Protein AF-C5B6W1-F1 (afdb_monomer)

pLDDT: mean 86.66, std 10.96, range [48.84, 97.62]

Solvent-accessible surface area (backbone atoms only — not comparable to full-atom values): 7577 Å² total; per-residue (Å²): 135,86,79,84,76,78,73,88,75,79,76,74,78,88,69,88,78,81,71,64,57,38,49,60,57,61,52,15,50,75,70,76,34,54,47,68,57,38,61,74,45,40,66,63,39,45,76,70,66,44,74,70,52,40,88,88,78,56,31,30,54,50,66,54,49,50,53,52,56,37,50,76,35,45,90,82,29,59,86,62,39,77,78,72,78,71,74,75,75,75,79,85,74,60,62,67,63,54,50,51,53,52,51,54,54,51,50,49,53,52,51,51,53,52,52,55,55,62,75,76,110

Foldseek 3Di:
DDDPDDPDDDDDPPDDDDDQKAAQQVVCVVVVHGSVVCVVCVVVCVVLVADAADPPPNIDGPVSNVLSVLQVPCVVNVVSDDPPPPPPDPPDDDVVVVVVVVVVVVVVVVVVVVVVVVVVD

Sequence (121 aa):
MARNLIPPKAPAVRFRIEPAYAPREKVARLLHLTEPQFRECASKLYARGFPLPDETTGMYHLEAIDRWSKRKRPDLFPETGFPVPTPEPPPRVDLGAKAREMYEAEQRRRAEILAQRRRKS

Structure (mmCIF, N/CA/C/O backbone):
data_AF-C5B6W1-F1
#
_entry.id   AF-C5B6W1-F1
#
loop_
_atom_site.group_PDB
_atom_site.id
_atom_site.type_symbol
_atom_site.label_atom_id
_atom_site.label_alt_id
_atom_site.label_comp_id
_atom_site.label_asym_id
_atom_site.label_entity_id
_atom_site.label_seq_id
_atom_site.pdbx_PDB_ins_code
_atom_site.Cartn_x
_atom_site.Cartn_y
_atom_site.Cartn_z
_atom_site.occupancy
_atom_site.B_iso_or_equiv
_atom_site.auth_seq_id
_atom_site.auth_comp_id
_atom_site.auth_asym_id
_atom_site.auth_atom_id
_atom_site.pdbx_PDB_model_num
ATOM 1 N N . MET A 1 1 ? 20.551 14.835 58.695 1.00 48.84 1 MET A N 1
ATOM 2 C CA . MET A 1 1 ? 20.492 15.429 57.340 1.00 48.84 1 MET A CA 1
ATOM 3 C C . MET A 1 1 ? 20.350 14.298 56.328 1.00 48.84 1 MET A C 1
ATOM 5 O O . MET A 1 1 ? 21.338 13.640 56.025 1.00 48.84 1 MET A O 1
ATOM 9 N N . ALA A 1 2 ? 19.127 13.984 55.893 1.00 58.62 2 ALA A N 1
ATOM 10 C CA . ALA A 1 2 ? 18.887 12.913 54.925 1.00 58.62 2 ALA A CA 1
ATOM 11 C C . ALA A 1 2 ? 19.279 13.389 53.517 1.00 58.62 2 ALA A C 1
ATOM 13 O O . ALA A 1 2 ? 18.854 14.457 53.078 1.00 58.62 2 ALA A O 1
ATOM 14 N N . ARG A 1 3 ? 20.126 12.624 52.822 1.00 66.06 3 ARG A N 1
ATOM 15 C CA . ARG A 1 3 ? 20.530 12.915 51.441 1.00 66.06 3 ARG A CA 1
ATOM 16 C C . ARG A 1 3 ? 19.351 12.570 50.533 1.00 66.06 3 ARG A C 1
ATOM 18 O O . ARG A 1 3 ? 19.018 11.398 50.397 1.00 66.06 3 ARG A O 1
ATOM 25 N N . ASN A 1 4 ? 18.732 13.579 49.922 1.00 71.56 4 ASN A N 1
ATOM 26 C CA . ASN A 1 4 ? 17.764 13.380 48.845 1.00 71.56 4 ASN A CA 1
ATOM 27 C C . ASN A 1 4 ? 18.476 12.709 47.661 1.00 71.56 4 ASN A C 1
ATOM 29 O O . ASN A 1 4 ? 19.181 13.364 46.894 1.00 71.56 4 ASN A O 1
ATOM 33 N N . LEU A 1 5 ? 18.327 11.391 47.537 1.00 76.94 5 LEU A N 1
ATOM 34 C CA . LEU A 1 5 ? 18.772 10.639 46.371 1.00 76.94 5 LEU A CA 1
ATOM 35 C C . LEU A 1 5 ? 17.752 10.879 45.258 1.00 76.94 5 LEU A C 1
ATOM 37 O O . LEU A 1 5 ? 16.652 10.333 45.290 1.00 76.94 5 LEU A O 1
ATOM 41 N N . ILE A 1 6 ? 18.097 11.736 44.297 1.00 80.19 6 ILE A N 1
ATOM 42 C CA . ILE A 1 6 ? 17.293 11.916 43.085 1.00 80.19 6 ILE A CA 1
ATOM 43 C C . ILE A 1 6 ? 17.319 10.576 42.332 1.00 80.19 6 ILE A C 1
ATOM 45 O O . ILE A 1 6 ? 18.407 10.128 41.956 1.00 80.19 6 ILE A O 1
ATOM 49 N N . PRO A 1 7 ? 16.169 9.914 42.118 1.00 80.56 7 PRO A N 1
ATOM 50 C CA . PRO A 1 7 ? 16.138 8.670 41.366 1.00 80.56 7 PRO A CA 1
ATOM 51 C C . PRO A 1 7 ? 16.568 8.932 39.912 1.00 80.56 7 PRO A C 1
ATOM 53 O O . PRO A 1 7 ? 16.243 9.988 39.356 1.00 80.56 7 PRO A O 1
ATOM 56 N N . PRO A 1 8 ? 17.297 8.001 39.272 1.00 77.88 8 PRO A N 1
ATOM 57 C CA . PRO A 1 8 ? 17.723 8.170 37.889 1.00 77.88 8 PRO A CA 1
ATOM 58 C C . PRO A 1 8 ? 16.499 8.329 36.978 1.00 77.88 8 PRO A C 1
ATOM 60 O O . PRO A 1 8 ? 15.647 7.446 36.887 1.00 77.88 8 PRO A O 1
ATOM 63 N N . LYS A 1 9 ? 16.401 9.477 36.299 1.00 81.81 9 LYS A N 1
ATOM 64 C CA . LYS A 1 9 ? 15.340 9.759 35.326 1.00 81.81 9 LYS A CA 1
ATOM 65 C C . LYS A 1 9 ? 15.603 8.940 34.064 1.00 81.81 9 LYS A C 1
ATOM 67 O O . LYS A 1 9 ? 16.644 9.113 33.430 1.00 81.81 9 LYS A O 1
ATOM 72 N N . ALA A 1 10 ? 14.666 8.066 33.694 1.00 74.81 10 ALA A N 1
ATOM 73 C CA . ALA A 1 10 ? 14.747 7.330 32.436 1.00 74.81 10 ALA A CA 1
ATOM 74 C C . ALA A 1 10 ? 14.915 8.320 31.263 1.00 74.81 10 ALA A C 1
ATOM 76 O O . ALA A 1 10 ? 14.239 9.357 31.242 1.00 74.81 10 ALA A O 1
ATOM 77 N N . PRO A 1 11 ? 15.823 8.056 30.307 1.00 69.75 11 PRO A N 1
ATOM 78 C CA . PRO A 1 11 ? 16.029 8.956 29.186 1.00 69.75 11 PRO A CA 1
ATOM 79 C C . PRO A 1 11 ? 14.744 9.050 28.360 1.00 69.75 11 PRO A C 1
ATOM 81 O O . PRO A 1 11 ? 14.129 8.033 28.038 1.00 69.75 11 PRO A O 1
ATOM 84 N N . ALA A 1 12 ? 14.359 10.273 27.990 1.00 75.00 12 ALA A N 1
ATOM 85 C CA . ALA A 1 12 ? 13.369 10.486 26.942 1.00 75.00 12 ALA A CA 1
ATOM 86 C C . ALA A 1 12 ? 13.842 9.719 25.697 1.00 75.00 12 ALA A C 1
ATOM 88 O O . ALA A 1 12 ? 15.013 9.838 25.328 1.00 75.00 12 ALA A O 1
ATOM 89 N N . VAL A 1 13 ? 12.974 8.872 25.132 1.00 76.50 13 VAL A N 1
ATOM 90 C CA . VAL A 1 13 ? 13.251 7.996 23.979 1.00 76.50 13 VAL A CA 1
ATOM 91 C C . VAL A 1 13 ? 14.169 8.708 22.984 1.00 76.50 13 VAL A C 1
ATOM 93 O O . VAL A 1 13 ? 13.790 9.722 22.406 1.00 76.50 13 VAL A O 1
ATOM 96 N N . ARG A 1 14 ? 15.399 8.204 22.827 1.00 75.62 14 ARG A N 1
ATOM 97 C CA . ARG A 1 14 ? 16.464 8.937 22.122 1.00 75.62 14 ARG A CA 1
ATOM 98 C C . ARG A 1 14 ? 16.211 9.056 20.618 1.00 75.62 14 ARG A C 1
ATOM 100 O O . ARG A 1 14 ? 16.628 10.037 20.017 1.00 75.62 14 ARG A O 1
ATOM 107 N N . PHE A 1 15 ? 15.503 8.087 20.033 1.00 76.94 15 PHE A N 1
ATOM 108 C CA . PHE A 1 15 ? 15.133 8.070 18.620 1.00 76.94 15 PHE A CA 1
ATOM 109 C C . PHE A 1 15 ? 13.722 7.507 18.467 1.00 76.94 15 PHE A C 1
ATOM 111 O O . PHE A 1 15 ? 13.434 6.403 18.931 1.00 76.94 15 PHE A O 1
ATOM 118 N N . ARG A 1 16 ? 12.835 8.260 17.815 1.00 76.75 16 ARG A N 1
ATOM 119 C CA . ARG A 1 16 ? 11.511 7.767 17.435 1.00 76.75 16 ARG A CA 1
ATOM 120 C C . ARG A 1 16 ? 11.657 6.964 16.147 1.00 76.75 16 ARG A C 1
ATOM 122 O O . ARG A 1 16 ? 11.922 7.536 15.096 1.00 76.75 16 ARG A O 1
ATOM 129 N N . ILE A 1 17 ? 11.508 5.649 16.246 1.00 80.06 17 ILE A N 1
ATOM 130 C CA . ILE A 1 17 ? 11.470 4.764 15.081 1.00 80.06 17 ILE A CA 1
ATOM 131 C C . ILE A 1 17 ? 10.017 4.691 14.623 1.00 80.06 17 ILE A C 1
ATOM 133 O O . ILE A 1 17 ? 9.151 4.256 15.383 1.00 80.06 17 ILE A O 1
ATOM 137 N N . GLU A 1 18 ? 9.742 5.131 13.397 1.00 79.56 18 GLU A N 1
ATOM 138 C CA . GLU A 1 18 ? 8.436 4.889 12.790 1.00 79.56 18 GLU A CA 1
ATOM 139 C C . GLU A 1 18 ? 8.379 3.429 12.31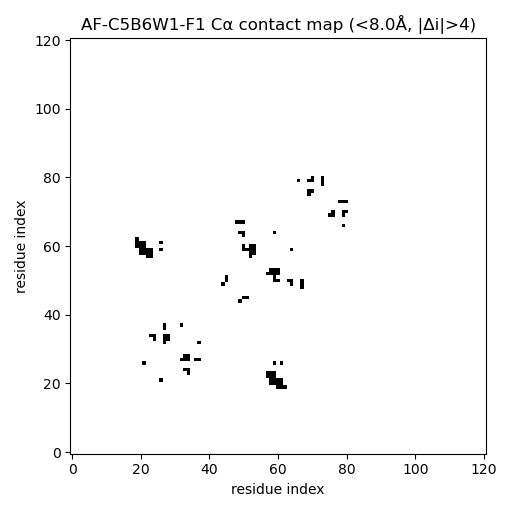0 1.00 79.56 18 GLU A C 1
ATOM 141 O O . GLU A 1 18 ? 9.240 3.000 11.538 1.00 79.56 18 GLU A O 1
ATOM 146 N N . PRO A 1 19 ? 7.408 2.632 12.784 1.00 87.75 19 PRO A N 1
ATOM 147 C CA . PRO A 1 19 ? 7.303 1.235 12.398 1.00 87.75 19 PRO A CA 1
ATOM 148 C C . PRO A 1 19 ? 6.927 1.116 10.917 1.00 87.75 19 PRO A C 1
ATOM 150 O O . PRO A 1 19 ? 6.036 1.816 10.438 1.00 87.75 19 PRO A O 1
ATOM 153 N N . ALA A 1 20 ? 7.567 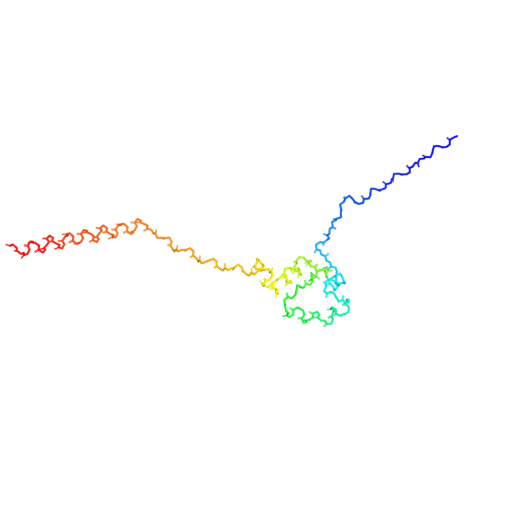0.183 10.208 1.00 92.88 20 ALA A N 1
ATOM 154 C CA . ALA A 1 20 ? 7.279 -0.090 8.795 1.00 92.88 20 ALA A CA 1
ATOM 15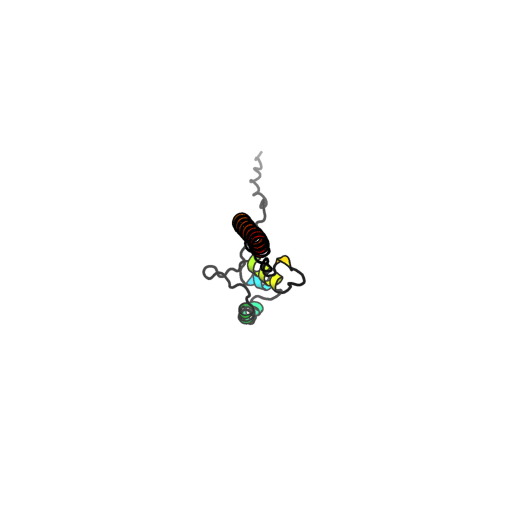5 C C . ALA A 1 20 ? 5.882 -0.701 8.575 1.00 92.88 20 ALA A C 1
ATOM 157 O O . ALA A 1 20 ? 5.294 -0.559 7.500 1.00 92.88 20 ALA A O 1
ATOM 158 N N . TYR A 1 21 ? 5.346 -1.356 9.607 1.00 95.50 21 TYR A N 1
ATOM 159 C CA . TYR A 1 21 ? 4.059 -2.036 9.585 1.00 95.50 21 TYR A CA 1
ATOM 160 C C . TYR A 1 21 ? 3.047 -1.347 10.496 1.00 95.50 21 TYR A C 1
ATOM 162 O O . TYR A 1 21 ? 3.398 -0.773 11.530 1.00 95.50 21 TYR A O 1
ATOM 170 N N . ALA A 1 22 ? 1.775 -1.418 10.119 1.00 95.50 22 ALA A N 1
ATOM 171 C CA . ALA A 1 22 ? 0.691 -0.798 10.859 1.00 95.50 22 ALA A CA 1
ATOM 172 C C . ALA A 1 22 ? -0.564 -1.679 10.905 1.00 95.50 22 ALA A C 1
ATOM 174 O O . ALA A 1 22 ? -0.888 -2.339 9.913 1.00 95.50 22 ALA A O 1
ATOM 175 N N . PRO A 1 23 ? -1.321 -1.648 12.018 1.00 95.81 23 PRO A N 1
ATOM 176 C CA . PRO A 1 23 ? -2.604 -2.325 12.096 1.00 95.81 23 PRO A CA 1
ATOM 177 C C . PRO A 1 23 ? -3.642 -1.623 11.218 1.00 95.81 23 PRO A C 1
ATOM 179 O O . PRO A 1 23 ? -3.505 -0.451 10.848 1.00 95.81 23 PRO A O 1
ATOM 182 N N . ARG A 1 24 ? -4.732 -2.341 10.946 1.00 95.50 24 ARG A N 1
ATOM 183 C CA . ARG A 1 24 ? -5.850 -1.886 10.109 1.00 95.50 24 ARG A CA 1
ATOM 184 C C . ARG A 1 24 ? -6.377 -0.499 10.488 1.00 95.50 24 ARG A C 1
ATOM 186 O O . ARG A 1 24 ? -6.617 0.311 9.602 1.00 95.50 24 ARG A O 1
ATOM 193 N N . GLU A 1 25 ? -6.525 -0.206 11.778 1.00 96.19 25 GLU A N 1
ATOM 194 C CA . GLU A 1 25 ? -7.025 1.088 12.262 1.00 96.19 25 GLU A CA 1
ATOM 195 C C . GLU A 1 25 ? -6.133 2.261 11.815 1.00 96.19 25 GLU A C 1
ATOM 197 O O . GLU A 1 25 ? -6.624 3.283 11.330 1.00 96.19 25 GLU A O 1
ATOM 202 N N . LYS A 1 26 ? -4.805 2.107 11.913 1.00 95.62 26 LYS A N 1
ATOM 203 C CA . LYS A 1 26 ? -3.844 3.136 11.486 1.00 95.62 26 LYS A CA 1
ATOM 204 C C . LYS A 1 26 ? -3.858 3.303 9.962 1.00 95.62 26 LYS A C 1
ATOM 206 O O . LYS A 1 26 ? -3.791 4.430 9.481 1.00 95.62 26 LYS A O 1
ATOM 211 N N . VAL A 1 27 ? -4.017 2.212 9.212 1.00 96.38 27 VAL A N 1
ATOM 212 C CA . VAL A 1 27 ? -4.184 2.254 7.747 1.00 96.38 27 VAL A CA 1
ATOM 213 C C . VAL A 1 27 ? -5.477 2.953 7.336 1.00 96.38 27 VAL A C 1
ATOM 215 O O . VAL A 1 27 ? -5.459 3.776 6.427 1.00 96.38 27 VAL A O 1
ATOM 218 N N . ALA A 1 28 ? -6.588 2.680 8.020 1.00 96.94 28 ALA A N 1
ATOM 219 C CA . ALA A 1 28 ? -7.858 3.344 7.752 1.00 96.94 28 ALA A CA 1
ATOM 220 C C . ALA A 1 28 ? -7.728 4.865 7.922 1.00 96.94 28 ALA A C 1
ATOM 222 O O . ALA A 1 28 ? -8.104 5.618 7.025 1.00 96.94 28 ALA A O 1
ATOM 223 N N . ARG A 1 29 ? -7.082 5.314 9.007 1.00 96.56 29 ARG A N 1
ATOM 224 C CA . ARG A 1 29 ? -6.807 6.740 9.249 1.00 96.56 29 ARG A CA 1
ATOM 225 C C . ARG A 1 29 ? -5.940 7.377 8.162 1.00 96.56 29 ARG A C 1
ATOM 227 O O . ARG A 1 29 ? -6.220 8.508 7.780 1.00 96.56 29 ARG A O 1
ATOM 234 N N . LEU A 1 30 ? -4.936 6.664 7.638 1.00 93.69 30 LEU A N 1
ATOM 235 C CA . LEU A 1 30 ? -4.119 7.136 6.506 1.00 93.69 30 LEU A CA 1
ATOM 236 C C . LEU A 1 30 ? -4.949 7.370 5.238 1.00 93.69 30 LEU A C 1
ATOM 238 O O . LEU A 1 30 ? -4.627 8.245 4.443 1.00 93.69 30 LEU A O 1
ATOM 242 N N . LEU A 1 31 ? -6.026 6.607 5.062 1.00 94.62 31 LEU A N 1
ATOM 243 C CA . LEU A 1 31 ? -6.971 6.757 3.956 1.00 94.62 31 LEU A CA 1
ATOM 244 C C . LEU A 1 31 ? -8.130 7.712 4.288 1.00 94.62 31 LEU A C 1
ATOM 246 O O . LEU A 1 31 ? -9.067 7.813 3.500 1.00 94.62 31 LEU A O 1
ATOM 250 N N . HIS A 1 32 ? -8.076 8.397 5.437 1.00 96.69 32 HIS A N 1
ATOM 251 C CA . HIS A 1 32 ? -9.146 9.245 5.970 1.00 96.69 32 HIS A CA 1
ATOM 252 C C . HIS A 1 32 ? -10.484 8.514 6.167 1.00 96.69 32 HIS A C 1
ATOM 254 O O . HIS A 1 32 ? -11.556 9.088 5.995 1.00 96.69 32 HIS A O 1
ATOM 260 N N . LEU A 1 33 ? -10.418 7.241 6.553 1.00 97.00 33 LEU A N 1
ATOM 261 C CA . LEU A 1 33 ? -11.566 6.396 6.863 1.00 97.00 33 LEU A CA 1
ATOM 262 C C . LEU A 1 33 ? -11.556 5.991 8.337 1.00 97.00 33 LEU A C 1
ATOM 264 O O . LEU A 1 33 ? -10.507 5.908 8.983 1.00 97.00 33 LEU A O 1
ATOM 268 N N . THR A 1 34 ? -12.732 5.659 8.862 1.00 97.62 34 THR A N 1
ATOM 269 C CA . THR A 1 34 ? -12.820 4.870 10.094 1.00 97.62 34 THR A CA 1
ATOM 270 C C . THR A 1 34 ? -12.492 3.404 9.804 1.00 97.62 34 THR A C 1
ATOM 272 O O . THR A 1 34 ? -12.595 2.935 8.667 1.00 97.62 34 THR A O 1
ATOM 275 N N . GLU A 1 35 ? -12.094 2.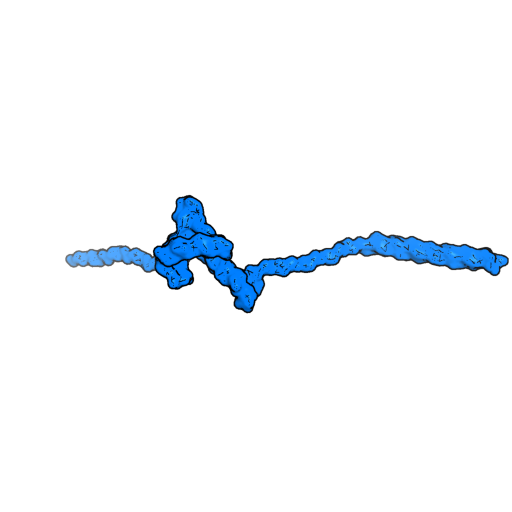641 10.824 1.00 96.44 35 GLU A N 1
ATOM 276 C CA . GLU A 1 35 ? -11.804 1.216 10.633 1.00 96.44 35 GLU A CA 1
ATOM 277 C C . GLU A 1 35 ? -12.999 0.422 10.050 1.00 96.44 35 GLU A C 1
ATOM 279 O O . GLU A 1 35 ? -12.772 -0.358 9.119 1.00 96.44 35 GLU A O 1
ATOM 284 N N . PRO A 1 36 ? -14.259 0.621 10.497 1.00 97.62 36 PRO A N 1
ATOM 285 C CA . PRO A 1 36 ? -15.419 -0.033 9.887 1.00 97.62 36 PRO A CA 1
ATOM 286 C C . PRO A 1 36 ? -15.590 0.308 8.404 1.00 97.62 36 PRO A C 1
ATOM 288 O O . PRO A 1 36 ? -15.721 -0.597 7.584 1.00 97.62 36 PRO A O 1
ATOM 291 N N . GLN A 1 37 ? -15.477 1.589 8.037 1.00 97.56 37 GLN A N 1
ATOM 292 C CA . GLN A 1 37 ? -15.561 2.021 6.637 1.00 97.56 37 GLN A CA 1
ATOM 293 C C . GLN A 1 37 ? -14.472 1.368 5.783 1.00 97.56 37 GLN A C 1
ATOM 295 O O . GLN A 1 37 ? -14.729 0.928 4.661 1.00 97.56 37 GLN A O 1
ATOM 300 N N . PHE A 1 38 ? -13.252 1.254 6.317 1.00 97.25 38 PHE A N 1
ATOM 301 C CA . PHE A 1 38 ? -12.174 0.549 5.634 1.00 97.25 38 PHE A CA 1
ATOM 302 C C . PHE A 1 38 ? -12.517 -0.928 5.408 1.00 97.25 38 PHE A C 1
ATOM 304 O O . PHE A 1 38 ? -12.273 -1.439 4.320 1.00 97.25 38 PHE A O 1
ATOM 311 N N . ARG A 1 39 ? -13.121 -1.620 6.385 1.00 95.56 39 ARG A N 1
ATOM 312 C CA . ARG A 1 39 ? -13.557 -3.021 6.223 1.00 95.56 39 ARG A CA 1
ATOM 313 C C . ARG A 1 39 ? -14.623 -3.167 5.134 1.00 95.56 39 ARG A C 1
ATOM 315 O O . ARG A 1 39 ? -14.510 -4.073 4.313 1.00 95.56 39 ARG A O 1
ATOM 322 N N . GLU A 1 40 ? -15.594 -2.260 5.080 1.00 97.38 40 GLU A N 1
ATOM 323 C CA . GLU A 1 40 ? -16.657 -2.264 4.064 1.00 97.38 40 GLU A CA 1
ATOM 324 C C . GLU A 1 40 ? -16.116 -2.064 2.641 1.00 97.38 40 GLU A C 1
ATOM 326 O O . GLU A 1 40 ? -16.571 -2.708 1.693 1.00 97.38 40 GLU A O 1
ATOM 331 N N . CYS A 1 41 ? -15.115 -1.194 2.469 1.00 96.31 41 CYS A N 1
ATOM 332 C CA . CYS A 1 41 ? -14.521 -0.938 1.156 1.00 96.31 41 CYS A CA 1
ATOM 333 C C . CYS A 1 41 ? -13.288 -1.799 0.833 1.00 96.31 41 CYS A C 1
ATOM 335 O O . CYS A 1 41 ? -12.840 -1.780 -0.316 1.00 96.31 41 CYS A O 1
ATOM 337 N N . ALA A 1 42 ? -12.775 -2.594 1.780 1.00 94.50 42 ALA A N 1
ATOM 338 C CA . ALA A 1 42 ? -11.553 -3.389 1.631 1.00 94.50 42 ALA A CA 1
ATOM 339 C C . ALA A 1 42 ? -11.582 -4.293 0.393 1.00 94.50 42 ALA A C 1
ATOM 341 O O . ALA A 1 42 ? -10.644 -4.276 -0.396 1.00 94.50 42 ALA A O 1
ATOM 342 N N . SER A 1 43 ? -12.688 -5.007 0.155 1.00 95.69 43 SER A N 1
ATOM 343 C CA . SER A 1 43 ? -12.838 -5.866 -1.031 1.00 95.69 43 SER A CA 1
ATOM 344 C C . SER A 1 43 ? -12.643 -5.083 -2.341 1.00 95.69 43 SER A C 1
ATOM 346 O O . SER A 1 43 ? -11.886 -5.496 -3.220 1.00 95.69 43 SER A O 1
ATOM 348 N N . LYS A 1 44 ? -13.239 -3.886 -2.438 1.00 96.81 44 LYS A N 1
ATOM 349 C CA . LYS A 1 44 ? -13.081 -2.997 -3.600 1.00 96.81 44 LYS A CA 1
ATOM 350 C C . LYS A 1 44 ? -11.664 -2.430 -3.700 1.00 96.81 44 LYS A C 1
ATOM 352 O O . LYS A 1 44 ? -11.182 -2.197 -4.805 1.00 96.81 44 LYS A O 1
ATOM 357 N N . LEU A 1 45 ? -10.999 -2.181 -2.571 1.00 95.50 45 LEU A N 1
ATOM 358 C CA . LEU A 1 45 ? -9.604 -1.742 -2.542 1.00 95.50 45 LEU A CA 1
ATOM 359 C C . LEU A 1 45 ? -8.668 -2.847 -3.046 1.00 95.50 45 LEU A C 1
ATOM 361 O O . LEU A 1 45 ? -7.844 -2.573 -3.918 1.00 95.50 45 LEU A O 1
ATOM 365 N N . TYR A 1 46 ? -8.831 -4.087 -2.583 1.00 95.94 46 TYR A N 1
ATOM 366 C CA . TYR A 1 46 ? -8.027 -5.227 -3.034 1.00 95.94 46 TYR A CA 1
ATOM 367 C C . TYR A 1 46 ? -8.236 -5.522 -4.522 1.00 95.94 46 TYR A C 1
ATOM 369 O O . TYR A 1 46 ? -7.262 -5.725 -5.242 1.00 95.94 46 TYR A O 1
ATOM 377 N N . ALA A 1 47 ? -9.470 -5.413 -5.027 1.00 95.44 47 ALA A N 1
ATOM 378 C CA . ALA A 1 47 ? -9.752 -5.518 -6.463 1.00 95.44 47 ALA A CA 1
ATOM 379 C C . ALA A 1 47 ? -9.025 -4.447 -7.307 1.00 95.44 47 ALA A C 1
ATOM 381 O O . ALA A 1 47 ? -8.762 -4.650 -8.487 1.00 95.44 47 ALA A O 1
ATOM 382 N N . ARG A 1 48 ? -8.664 -3.308 -6.699 1.00 93.75 48 ARG A N 1
ATOM 383 C CA . ARG A 1 48 ? -7.859 -2.230 -7.307 1.00 93.75 48 ARG A CA 1
ATOM 384 C C . ARG A 1 48 ? -6.355 -2.382 -7.028 1.00 93.75 48 ARG A C 1
ATOM 386 O O . ARG A 1 48 ? -5.605 -1.415 -7.176 1.00 93.75 48 ARG A O 1
ATOM 393 N N . GLY A 1 49 ? -5.920 -3.548 -6.557 1.00 94.62 49 GLY A N 1
ATOM 394 C CA . GLY A 1 49 ? -4.524 -3.850 -6.249 1.00 94.62 49 GLY A CA 1
ATOM 395 C C . GLY A 1 49 ? -3.991 -3.190 -4.976 1.00 94.62 49 GLY A C 1
ATOM 396 O O . GLY A 1 49 ? -2.782 -2.988 -4.875 1.00 94.62 49 GLY A O 1
ATOM 397 N N . PHE A 1 50 ? -4.856 -2.800 -4.031 1.00 96.06 50 PHE A N 1
ATOM 398 C CA . PHE A 1 50 ? -4.397 -2.343 -2.714 1.00 96.06 50 PHE A CA 1
ATOM 399 C C . PHE A 1 50 ? -3.641 -3.477 -1.992 1.00 96.06 50 PHE A C 1
ATOM 401 O O . PHE A 1 50 ? -4.097 -4.620 -2.070 1.00 96.06 50 PHE A O 1
ATOM 408 N N . PRO A 1 51 ? -2.531 -3.194 -1.282 1.00 95.94 51 PRO A N 1
ATOM 409 C CA . PRO A 1 51 ? -1.752 -4.224 -0.597 1.00 95.94 51 PRO A CA 1
ATOM 410 C C . PRO A 1 51 ? -2.579 -5.015 0.421 1.00 95.94 51 PRO A C 1
ATOM 412 O O . PRO A 1 51 ? -3.310 -4.438 1.232 1.00 95.94 51 PRO A O 1
ATOM 415 N N . LEU A 1 52 ? -2.441 -6.339 0.391 1.00 96.25 52 LEU A N 1
ATOM 416 C CA . LEU A 1 52 ? -3.029 -7.227 1.389 1.00 96.25 52 LEU A CA 1
ATOM 417 C C . LEU A 1 52 ? -2.259 -7.115 2.718 1.00 96.25 52 LEU A C 1
ATOM 419 O O . LEU A 1 52 ? -1.064 -6.803 2.706 1.00 96.25 52 LEU A O 1
ATOM 423 N N . PRO A 1 53 ? -2.931 -7.330 3.862 1.00 96.44 53 PRO A N 1
ATOM 424 C CA . PRO A 1 53 ? -2.232 -7.474 5.129 1.00 96.44 53 PRO A CA 1
ATOM 425 C C . PRO A 1 53 ? -1.378 -8.741 5.118 1.00 96.44 53 PRO A C 1
ATOM 427 O O . PRO A 1 53 ? -1.698 -9.710 4.433 1.00 96.44 53 PRO A O 1
ATOM 430 N N . ASP A 1 54 ? -0.328 -8.735 5.927 1.00 94.69 54 ASP A N 1
ATOM 431 C CA . ASP A 1 54 ? 0.464 -9.920 6.220 1.00 94.69 54 ASP A CA 1
ATOM 432 C C . ASP A 1 54 ? -0.419 -11.030 6.814 1.00 94.69 54 ASP A C 1
ATOM 434 O O . ASP A 1 54 ? -1.224 -10.781 7.713 1.00 94.69 54 ASP A O 1
ATOM 438 N N . GLU A 1 55 ? -0.270 -12.255 6.310 1.00 93.81 55 GLU A N 1
ATOM 439 C CA . GLU A 1 55 ? -1.133 -13.389 6.670 1.00 93.81 55 GLU A CA 1
ATOM 440 C C . GLU A 1 55 ? -0.946 -13.825 8.128 1.00 93.81 55 GLU A C 1
ATOM 442 O O . GLU A 1 55 ? -1.891 -14.287 8.765 1.00 93.81 55 GLU A O 1
ATOM 447 N N . THR A 1 56 ? 0.262 -13.647 8.670 1.00 94.75 56 THR A N 1
ATOM 448 C CA . THR A 1 56 ? 0.608 -14.104 10.022 1.00 94.75 56 THR A CA 1
ATOM 449 C C . THR A 1 56 ? 0.226 -13.068 11.076 1.00 94.75 56 THR A C 1
ATOM 451 O O . THR A 1 56 ? -0.298 -13.403 12.135 1.00 94.75 56 THR A O 1
ATOM 454 N N . THR A 1 57 ? 0.492 -11.792 10.799 1.00 93.38 57 THR A N 1
ATOM 455 C CA . THR A 1 57 ? 0.350 -10.698 11.771 1.00 93.38 57 THR A CA 1
ATOM 456 C C . THR A 1 57 ? -0.893 -9.839 11.549 1.00 93.38 57 THR A C 1
ATOM 458 O O . THR A 1 57 ? -1.282 -9.081 12.438 1.00 93.38 57 THR A O 1
ATOM 461 N N . GLY A 1 58 ? -1.518 -9.907 10.369 1.00 94.00 58 GLY A N 1
ATOM 462 C CA . GLY A 1 58 ? -2.628 -9.035 9.977 1.00 94.00 58 GLY A CA 1
ATOM 463 C C . GLY A 1 58 ? -2.230 -7.566 9.776 1.00 94.00 58 GLY A C 1
ATOM 464 O O . GLY A 1 58 ? -3.106 -6.703 9.650 1.00 94.00 58 GLY A O 1
ATOM 465 N N . MET A 1 59 ? -0.927 -7.266 9.772 1.00 96.94 59 MET A N 1
ATOM 466 C CA . MET A 1 59 ? -0.387 -5.914 9.655 1.00 96.94 59 MET A CA 1
ATOM 467 C C . MET A 1 59 ? -0.158 -5.530 8.196 1.00 96.94 59 MET A C 1
ATOM 469 O O . MET A 1 59 ? 0.155 -6.362 7.353 1.00 96.94 59 MET A O 1
ATOM 473 N N . TYR A 1 60 ? -0.257 -4.243 7.890 1.00 97.12 60 TYR A N 1
ATOM 474 C CA . TYR A 1 60 ? -0.003 -3.722 6.551 1.00 97.12 60 TYR A CA 1
ATOM 475 C C . TYR A 1 60 ? 1.359 -3.057 6.476 1.00 97.12 60 TYR A C 1
ATOM 477 O O . TYR A 1 60 ? 1.724 -2.290 7.368 1.00 97.12 60 TYR A O 1
ATOM 485 N N . HIS A 1 61 ? 2.063 -3.272 5.369 1.00 96.12 61 HIS A N 1
ATOM 486 C CA . HIS A 1 61 ? 3.300 -2.563 5.073 1.00 96.12 61 HIS A CA 1
ATOM 487 C C . HIS A 1 61 ? 2.996 -1.139 4.587 1.00 96.12 61 HIS A C 1
ATOM 489 O O . HIS A 1 61 ? 2.411 -0.946 3.517 1.00 96.12 61 HIS A O 1
ATOM 495 N N . LEU A 1 62 ? 3.416 -0.126 5.345 1.00 95.25 62 LEU A N 1
ATOM 496 C CA . LEU A 1 62 ? 3.100 1.276 5.053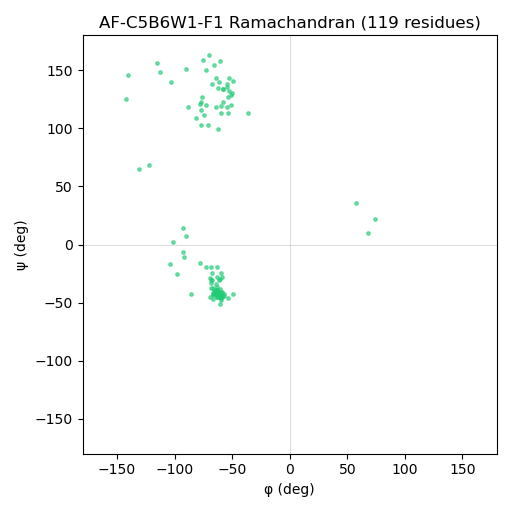 1.00 95.25 62 LEU A CA 1
ATOM 497 C C . LEU A 1 62 ? 3.694 1.743 3.720 1.00 95.25 62 LEU A C 1
ATOM 499 O O . LEU A 1 62 ? 3.020 2.406 2.937 1.00 95.25 62 LEU A O 1
ATOM 503 N N . GLU A 1 63 ? 4.923 1.328 3.414 1.00 93.19 63 GLU A N 1
ATOM 504 C CA . GLU A 1 63 ? 5.568 1.678 2.144 1.00 93.19 63 GLU A CA 1
ATOM 505 C C . GLU A 1 63 ? 4.837 1.098 0.920 1.00 93.19 63 GLU A C 1
ATOM 507 O O . GLU A 1 63 ? 4.770 1.733 -0.130 1.00 93.19 63 GLU A O 1
ATOM 512 N N . ALA A 1 64 ? 4.238 -0.092 1.042 1.00 94.56 64 ALA A N 1
ATOM 513 C CA . ALA A 1 64 ? 3.482 -0.689 -0.055 1.00 94.56 64 ALA A CA 1
ATOM 514 C C . ALA A 1 64 ? 2.220 0.133 -0.359 1.00 94.56 64 ALA A C 1
ATOM 516 O O . ALA A 1 64 ? 1.859 0.313 -1.523 1.00 94.56 64 ALA A O 1
ATOM 517 N N . ILE A 1 65 ? 1.574 0.666 0.685 1.00 95.00 65 ILE A N 1
ATOM 518 C CA . ILE A 1 65 ? 0.405 1.545 0.561 1.00 95.00 65 ILE A CA 1
ATOM 519 C C . ILE A 1 65 ? 0.795 2.874 -0.099 1.00 95.00 65 ILE A C 1
ATOM 521 O O . ILE A 1 65 ? 0.079 3.354 -0.983 1.00 95.00 65 ILE A O 1
ATOM 525 N N . ASP A 1 66 ? 1.935 3.449 0.288 1.00 93.06 66 ASP A N 1
ATOM 526 C CA . ASP A 1 66 ? 2.471 4.669 -0.326 1.00 93.06 66 ASP A CA 1
ATOM 527 C C . ASP A 1 66 ? 2.760 4.461 -1.821 1.00 93.06 66 ASP A C 1
ATOM 529 O O . ASP A 1 66 ? 2.233 5.183 -2.670 1.00 93.06 66 ASP A O 1
ATOM 533 N N . ARG A 1 67 ? 3.492 3.396 -2.173 1.00 92.81 67 ARG A N 1
ATOM 534 C CA . ARG A 1 67 ? 3.787 3.045 -3.573 1.00 92.81 67 ARG A CA 1
ATOM 535 C C . ARG A 1 67 ? 2.519 2.802 -4.394 1.00 92.81 67 ARG A C 1
ATOM 537 O O . ARG A 1 67 ? 2.436 3.247 -5.538 1.00 92.81 67 ARG A O 1
ATOM 544 N N . TRP A 1 68 ? 1.516 2.125 -3.830 1.00 93.75 68 TRP A N 1
ATOM 545 C CA . TRP A 1 68 ? 0.216 1.944 -4.487 1.00 93.75 68 TRP A CA 1
ATOM 546 C C . TRP A 1 68 ? -0.488 3.281 -4.743 1.00 93.75 68 TRP A C 1
ATOM 548 O O . TRP A 1 68 ? -1.054 3.480 -5.818 1.00 93.75 68 TRP A O 1
ATOM 558 N N . SER A 1 69 ? -0.423 4.209 -3.786 1.00 91.81 69 SER A N 1
ATOM 559 C CA . SER A 1 69 ? -1.030 5.538 -3.916 1.00 91.81 69 SER A CA 1
ATOM 560 C C . SER A 1 69 ? -0.336 6.368 -4.996 1.00 91.81 69 SER A C 1
ATOM 562 O O . SER A 1 69 ? -1.014 6.956 -5.838 1.00 91.81 69 SER A O 1
ATOM 564 N N . LYS A 1 70 ? 1.001 6.346 -5.035 1.00 92.12 70 LYS A N 1
ATOM 565 C CA . LYS A 1 70 ? 1.812 7.014 -6.066 1.00 92.12 70 LYS A CA 1
ATOM 566 C C . LYS A 1 70 ? 1.549 6.460 -7.463 1.00 92.12 70 LYS A C 1
ATOM 568 O O . LYS A 1 70 ? 1.320 7.225 -8.392 1.00 92.12 70 LYS A O 1
ATOM 573 N N . ARG A 1 71 ? 1.453 5.133 -7.607 1.00 89.75 71 ARG A N 1
ATOM 574 C CA . ARG A 1 71 ? 1.161 4.477 -8.896 1.00 89.75 71 ARG A CA 1
ATOM 575 C C . ARG A 1 71 ? -0.169 4.918 -9.517 1.00 89.75 71 ARG A C 1
ATOM 577 O O . ARG A 1 71 ? -0.312 4.884 -10.734 1.00 89.75 71 ARG A O 1
ATOM 584 N N . LYS A 1 72 ? -1.147 5.333 -8.707 1.00 88.94 72 LYS A N 1
ATOM 585 C CA . LYS A 1 72 ? -2.431 5.855 -9.206 1.00 88.94 72 LYS A CA 1
ATOM 586 C C . LYS A 1 72 ? -2.340 7.245 -9.819 1.00 88.94 72 LYS A C 1
ATOM 588 O O . LYS A 1 72 ? -3.262 7.629 -10.533 1.00 88.94 72 LYS A O 1
ATOM 593 N N . ARG A 1 73 ? -1.283 7.993 -9.505 1.00 88.25 73 ARG A N 1
ATOM 594 C CA . ARG A 1 73 ? -1.039 9.344 -10.004 1.00 88.25 73 ARG A CA 1
ATOM 595 C C . ARG A 1 73 ? 0.301 9.409 -10.734 1.00 88.25 73 ARG A C 1
ATOM 597 O O . ARG A 1 73 ? 1.239 10.032 -10.235 1.00 88.25 73 ARG A O 1
ATOM 604 N N . PRO A 1 74 ? 0.416 8.746 -11.901 1.00 85.94 74 PRO A N 1
ATOM 605 C CA . PRO A 1 74 ? 1.635 8.801 -12.705 1.00 85.94 74 PRO A CA 1
ATOM 606 C C . PRO A 1 74 ? 1.941 10.223 -13.203 1.00 85.94 74 PRO A C 1
ATOM 608 O O . PRO A 1 74 ? 3.081 10.514 -13.537 1.00 85.94 74 PRO A O 1
ATOM 611 N N . ASP A 1 75 ? 0.938 11.105 -13.217 1.00 88.69 75 ASP A N 1
ATOM 612 C CA . ASP A 1 75 ? 1.063 12.541 -13.467 1.00 88.69 75 ASP A CA 1
ATOM 613 C C . ASP A 1 75 ? 1.913 13.260 -12.409 1.00 88.69 75 ASP A C 1
ATOM 615 O O . ASP A 1 75 ? 2.665 14.170 -12.748 1.00 88.69 75 ASP A O 1
ATOM 619 N N . LEU A 1 76 ? 1.814 12.849 -11.141 1.00 87.69 76 LEU A N 1
ATOM 620 C CA . LEU A 1 76 ? 2.559 13.453 -10.031 1.00 87.69 76 LEU A CA 1
ATOM 621 C C . LEU A 1 76 ? 3.828 12.675 -9.661 1.00 87.69 76 LEU A C 1
ATOM 623 O O . LEU A 1 76 ? 4.745 13.262 -9.095 1.00 87.69 76 LEU A O 1
ATOM 627 N N . PHE A 1 77 ? 3.868 11.373 -9.958 1.00 86.62 77 PHE A N 1
ATOM 628 C CA . PHE A 1 77 ? 4.959 10.466 -9.584 1.00 86.62 77 PHE A CA 1
ATOM 629 C C . PHE A 1 77 ? 5.430 9.627 -10.784 1.00 86.62 77 PHE A C 1
ATOM 631 O O . PHE A 1 77 ? 5.263 8.397 -10.788 1.00 86.62 77 PHE A O 1
ATOM 638 N N . PRO A 1 78 ? 5.996 10.259 -11.827 1.00 80.62 78 PRO A N 1
ATOM 639 C CA . PRO A 1 78 ? 6.447 9.561 -13.031 1.00 80.62 78 PRO A CA 1
ATOM 640 C C . PRO A 1 78 ? 7.538 8.518 -12.742 1.00 80.62 78 PRO A C 1
ATOM 642 O O . PRO A 1 78 ? 7.587 7.483 -13.401 1.00 80.62 78 PRO A O 1
ATOM 645 N N . GLU A 1 79 ? 8.360 8.728 -11.713 1.00 79.69 79 GLU A N 1
ATOM 646 C CA . GLU A 1 79 ? 9.405 7.802 -11.264 1.00 79.69 79 GLU A CA 1
ATOM 647 C C . GLU A 1 79 ? 8.862 6.500 -10.657 1.00 79.69 79 GLU A C 1
ATOM 649 O O . GLU A 1 79 ? 9.582 5.508 -10.566 1.00 79.69 79 GLU A O 1
ATOM 654 N N . THR A 1 80 ? 7.592 6.494 -10.238 1.00 75.75 80 THR A N 1
ATOM 655 C CA . THR A 1 80 ? 6.912 5.303 -9.698 1.00 75.75 80 THR A CA 1
ATOM 656 C C . THR A 1 80 ? 6.173 4.516 -10.793 1.00 75.75 80 THR A C 1
ATOM 658 O O . THR A 1 80 ? 5.707 3.394 -10.555 1.00 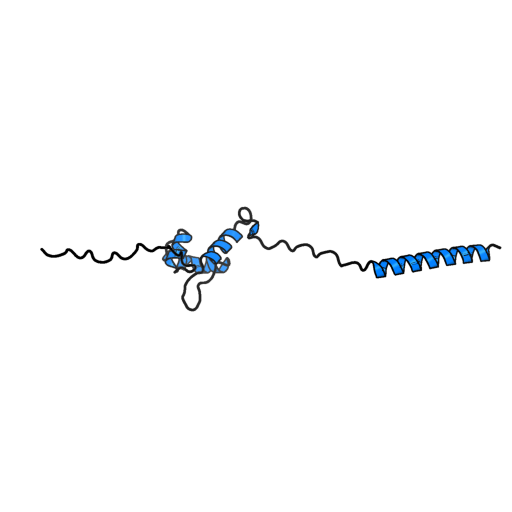75.75 80 THR A O 1
ATOM 661 N N . GLY A 1 81 ? 6.055 5.092 -11.996 1.00 65.12 81 GLY A N 1
ATOM 662 C CA . GLY A 1 81 ? 5.588 4.395 -13.191 1.00 65.12 81 GLY A CA 1
ATOM 663 C C . GLY A 1 81 ? 6.507 3.224 -13.541 1.00 65.12 81 GLY A C 1
ATOM 664 O O . GLY A 1 81 ? 7.656 3.166 -13.108 1.00 65.12 81 GLY A O 1
ATOM 665 N N . PHE A 1 82 ? 5.993 2.249 -14.296 1.00 60.34 82 PHE A N 1
ATOM 666 C CA . PHE A 1 82 ? 6.816 1.143 -14.788 1.00 60.34 82 PHE A CA 1
ATOM 667 C C . PHE A 1 82 ? 8.090 1.694 -15.440 1.00 60.34 82 PHE A C 1
ATOM 669 O O . PHE A 1 82 ? 7.992 2.706 -16.142 1.00 60.34 82 PHE A O 1
ATOM 676 N N . PRO A 1 83 ? 9.262 1.054 -15.247 1.00 57.69 83 PRO A N 1
ATOM 677 C CA . PRO A 1 83 ? 10.430 1.420 -16.023 1.00 57.69 83 PRO A CA 1
ATOM 678 C C . PRO A 1 83 ? 10.015 1.321 -17.485 1.00 57.69 83 PRO A C 1
ATOM 680 O O . PRO A 1 83 ? 9.590 0.256 -17.940 1.00 57.69 83 PRO A O 1
ATOM 683 N N . VAL A 1 84 ? 10.063 2.449 -18.195 1.00 61.19 84 VAL A N 1
ATOM 684 C CA . VAL A 1 84 ? 9.943 2.440 -19.650 1.00 61.19 84 VAL A CA 1
ATOM 685 C C . VAL A 1 84 ? 10.963 1.401 -20.107 1.00 61.19 84 VAL A C 1
ATOM 687 O O . VAL A 1 84 ? 12.130 1.542 -19.720 1.00 61.19 84 VAL A O 1
ATOM 690 N N . PRO A 1 85 ? 10.553 0.324 -20.810 1.00 64.88 85 PRO A N 1
ATOM 691 C CA . PRO A 1 85 ? 11.499 -0.672 -21.274 1.00 64.88 85 PRO A CA 1
ATOM 692 C C . PRO A 1 85 ? 12.558 0.097 -22.045 1.00 64.88 85 PRO A C 1
ATOM 694 O O . PRO A 1 85 ? 12.258 0.769 -23.033 1.00 64.88 85 PRO A O 1
ATOM 697 N N . THR A 1 86 ? 13.772 0.111 -21.498 1.00 68.31 86 THR A N 1
ATOM 698 C CA . THR A 1 86 ? 14.889 0.764 -22.162 1.00 68.31 86 THR A CA 1
ATOM 699 C C . THR A 1 86 ? 14.990 0.066 -23.510 1.00 68.31 86 THR A C 1
ATOM 701 O O . THR A 1 86 ? 15.042 -1.168 -23.504 1.00 68.31 86 THR A O 1
ATOM 704 N N . PRO A 1 87 ? 14.909 0.793 -24.642 1.00 78.88 87 PRO A N 1
ATOM 705 C CA . PRO A 1 87 ? 14.998 0.154 -25.945 1.00 78.88 87 PRO A CA 1
ATOM 706 C C . PRO A 1 87 ? 16.242 -0.726 -25.932 1.00 78.88 87 PRO A C 1
ATOM 708 O O . PRO A 1 87 ? 17.303 -0.269 -25.490 1.00 78.88 87 PRO A O 1
ATOM 711 N N . GLU A 1 88 ? 16.080 -1.999 -26.307 1.00 75.56 88 GLU A N 1
ATOM 712 C CA . GLU A 1 88 ? 17.190 -2.944 -26.281 1.00 75.56 88 GLU A CA 1
ATOM 713 C C . GLU A 1 88 ? 18.373 -2.307 -27.017 1.00 75.56 88 GLU A C 1
ATOM 715 O O . GLU A 1 88 ? 18.184 -1.751 -28.109 1.00 75.56 88 GLU A O 1
ATOM 720 N N . PRO A 1 89 ? 19.578 -2.303 -26.415 1.00 78.31 89 PRO A N 1
ATOM 721 C CA . PRO A 1 89 ? 20.735 -1.754 -27.092 1.00 78.31 89 PRO A CA 1
ATOM 722 C C . PRO A 1 89 ? 20.865 -2.461 -28.445 1.00 78.31 89 PRO A C 1
ATOM 724 O O . PRO A 1 89 ? 20.657 -3.678 -28.508 1.00 78.31 89 PRO A O 1
ATOM 727 N N . PRO A 1 90 ? 21.180 -1.729 -29.530 1.00 78.69 90 PRO A N 1
ATOM 728 C CA . PRO A 1 90 ? 21.273 -2.332 -30.850 1.00 78.69 90 PRO A CA 1
ATOM 729 C C . PRO A 1 90 ? 22.217 -3.541 -30.794 1.00 78.69 90 PRO A C 1
ATOM 731 O O . PRO A 1 90 ? 23.209 -3.502 -30.050 1.00 78.69 90 PRO A O 1
ATOM 734 N N . PRO A 1 91 ? 21.925 -4.616 -31.550 1.00 83.12 91 PRO A N 1
ATOM 735 C CA . PRO A 1 91 ? 22.749 -5.814 -31.534 1.00 83.12 91 PRO A CA 1
ATOM 736 C C . PRO A 1 91 ? 24.202 -5.424 -31.791 1.00 83.12 91 PRO A C 1
ATOM 738 O O . PRO A 1 91 ? 24.499 -4.638 -32.697 1.00 83.12 91 PRO A O 1
ATOM 741 N N . ARG A 1 92 ? 25.117 -5.942 -30.964 1.00 81.62 92 ARG A N 1
ATOM 742 C CA . ARG A 1 92 ? 26.547 -5.669 -31.124 1.00 81.62 92 ARG A CA 1
ATOM 743 C C . ARG A 1 92 ? 26.979 -6.159 -32.502 1.00 81.62 92 ARG A C 1
ATOM 745 O O . ARG A 1 92 ? 26.969 -7.356 -32.768 1.00 81.62 92 ARG A O 1
ATOM 752 N N . VAL A 1 93 ? 27.351 -5.223 -33.368 1.00 84.50 93 VAL A N 1
ATOM 753 C CA . VAL A 1 93 ? 27.889 -5.537 -34.689 1.00 84.50 93 VAL A CA 1
ATOM 754 C C . VAL A 1 93 ? 29.347 -5.952 -34.520 1.00 84.50 93 VAL A C 1
ATOM 756 O O . VAL A 1 93 ? 30.158 -5.163 -34.035 1.00 84.50 93 VAL A O 1
ATOM 759 N N . ASP A 1 94 ? 29.688 -7.171 -34.937 1.00 87.38 94 ASP A N 1
ATOM 760 C CA . ASP A 1 94 ? 31.082 -7.600 -35.047 1.00 87.38 94 ASP A CA 1
ATOM 761 C C . ASP A 1 94 ? 31.747 -6.869 -36.225 1.00 87.38 94 ASP A C 1
ATOM 763 O O . ASP A 1 94 ? 31.539 -7.180 -37.403 1.00 87.38 94 ASP A O 1
ATOM 767 N N . LEU A 1 95 ? 32.543 -5.853 -35.893 1.00 89.25 95 LEU A N 1
ATOM 768 C CA . LEU A 1 95 ? 33.282 -5.058 -36.870 1.00 89.25 95 LEU A CA 1
ATOM 769 C C . LEU A 1 95 ? 34.316 -5.896 -37.637 1.00 89.25 95 LEU A C 1
ATOM 771 O O . LEU A 1 95 ? 34.604 -5.576 -38.790 1.00 89.25 95 LEU A O 1
ATOM 775 N N . GLY A 1 96 ? 34.841 -6.971 -37.041 1.00 90.44 96 GLY A N 1
ATOM 776 C CA . GLY A 1 96 ? 35.795 -7.872 -37.684 1.00 90.44 96 GLY A CA 1
ATOM 777 C C . GLY A 1 96 ? 35.148 -8.682 -38.804 1.00 90.44 96 GLY A C 1
ATOM 778 O O . GLY A 1 96 ? 35.679 -8.736 -39.916 1.00 90.44 96 GLY A O 1
ATOM 779 N N . ALA A 1 97 ? 33.959 -9.235 -38.549 1.00 87.75 97 ALA A N 1
ATOM 780 C CA . ALA A 1 97 ? 33.171 -9.931 -39.567 1.00 87.75 97 ALA A CA 1
ATOM 781 C C . ALA A 1 97 ? 32.820 -9.001 -40.741 1.00 87.75 97 ALA A C 1
ATOM 783 O O . ALA A 1 97 ? 33.028 -9.349 -41.905 1.00 87.75 97 ALA A O 1
ATOM 784 N N . LYS A 1 98 ? 32.383 -7.773 -40.435 1.00 88.25 98 LYS A N 1
ATOM 785 C CA . LYS A 1 98 ? 32.026 -6.771 -41.449 1.00 88.25 98 LYS A CA 1
ATOM 786 C C . LYS A 1 98 ? 33.226 -6.316 -42.288 1.00 88.25 98 LYS A C 1
ATOM 788 O O . LYS A 1 98 ? 33.102 -6.128 -43.496 1.00 88.25 98 LYS A O 1
ATOM 793 N N . ALA A 1 99 ? 34.396 -6.151 -41.670 1.00 92.06 99 ALA A N 1
ATOM 794 C CA . ALA A 1 99 ? 35.620 -5.779 -42.378 1.00 92.06 99 ALA A CA 1
ATOM 795 C C . ALA A 1 99 ? 36.078 -6.877 -43.351 1.00 92.06 99 ALA A C 1
ATOM 797 O O . ALA A 1 99 ? 36.493 -6.580 -44.473 1.00 92.06 99 ALA A O 1
ATOM 798 N N . ARG A 1 100 ? 35.959 -8.147 -42.944 1.00 90.38 100 ARG A N 1
ATOM 799 C CA . ARG A 1 100 ? 36.302 -9.298 -43.785 1.00 90.38 100 ARG A CA 1
ATOM 800 C C . ARG A 1 100 ? 35.410 -9.387 -45.023 1.00 90.38 100 ARG A C 1
ATOM 802 O O . ARG A 1 100 ? 35.924 -9.540 -46.128 1.00 90.38 100 ARG A O 1
ATOM 809 N N . GLU A 1 101 ? 34.102 -9.212 -44.852 1.00 91.25 101 GLU A N 1
ATOM 810 C CA . GLU A 1 101 ? 33.140 -9.204 -45.960 1.00 91.25 101 GLU A CA 1
ATOM 811 C C . GLU A 1 101 ? 33.420 -8.069 -46.961 1.00 91.25 101 GLU A C 1
ATOM 813 O O . GLU A 1 101 ? 33.435 -8.288 -48.174 1.00 91.25 101 GLU A O 1
ATOM 818 N N . MET A 1 102 ? 33.728 -6.866 -46.460 1.00 91.56 102 MET A N 1
ATOM 819 C CA . MET A 1 102 ? 34.097 -5.719 -47.298 1.00 91.56 102 MET A CA 1
ATOM 820 C C . MET A 1 102 ? 35.356 -5.983 -48.130 1.00 91.56 102 MET A C 1
ATOM 822 O O . MET A 1 102 ? 35.380 -5.678 -49.323 1.00 91.56 102 MET A O 1
ATOM 826 N N . TYR A 1 103 ? 36.384 -6.581 -47.525 1.00 92.19 103 TYR A N 1
ATOM 827 C CA . TYR A 1 103 ? 37.615 -6.933 -48.230 1.00 92.19 103 TYR A CA 1
ATOM 828 C C . TYR A 1 103 ? 37.359 -7.967 -49.332 1.00 92.19 103 TYR A C 1
ATOM 830 O O . TYR A 1 103 ? 37.816 -7.799 -50.463 1.00 92.19 103 TYR A O 1
ATOM 838 N N . GLU A 1 104 ? 36.588 -9.014 -49.036 1.00 93.88 104 GLU A N 1
ATOM 839 C CA . GLU A 1 104 ? 36.232 -10.042 -50.019 1.00 93.88 104 GLU A CA 1
ATOM 840 C C . GLU A 1 104 ? 35.421 -9.459 -51.186 1.00 93.88 104 GLU A C 1
ATOM 842 O O . GLU A 1 104 ? 35.689 -9.778 -52.348 1.00 93.88 104 GLU A O 1
ATOM 847 N N . ALA A 1 105 ? 34.476 -8.556 -50.910 1.00 92.25 105 ALA A N 1
ATOM 848 C CA . ALA A 1 105 ? 33.714 -7.856 -51.940 1.00 92.25 105 ALA A CA 1
ATOM 849 C C . ALA A 1 105 ? 34.610 -6.971 -52.824 1.00 92.25 105 ALA A C 1
ATOM 851 O O . ALA A 1 105 ? 34.446 -6.940 -54.047 1.00 92.25 105 ALA A O 1
ATOM 852 N N . GLU A 1 106 ? 35.583 -6.278 -52.232 1.00 92.56 106 GLU A N 1
ATOM 853 C CA . GLU A 1 106 ? 36.530 -5.452 -52.977 1.00 92.56 106 GLU A CA 1
ATOM 854 C C . GLU A 1 106 ? 37.453 -6.302 -53.861 1.00 92.56 106 GLU A C 1
ATOM 856 O O . GLU A 1 106 ? 37.671 -5.971 -55.029 1.00 92.56 106 GLU A O 1
ATOM 861 N N . GLN A 1 107 ? 37.934 -7.439 -53.348 1.00 92.19 107 GLN A N 1
ATOM 862 C CA . GLN A 1 107 ? 38.726 -8.394 -54.125 1.00 92.19 107 GLN A CA 1
ATOM 863 C C . GLN A 1 107 ? 37.938 -8.956 -55.309 1.00 92.19 107 GLN A C 1
ATOM 865 O O . GLN A 1 107 ? 38.459 -8.993 -56.425 1.00 92.19 107 GLN A O 1
ATOM 870 N N . ARG A 1 108 ? 36.665 -9.320 -55.108 1.00 91.88 108 ARG A N 1
ATOM 871 C CA . ARG A 1 108 ? 35.783 -9.779 -56.194 1.00 91.88 108 ARG A CA 1
ATOM 872 C C . ARG A 1 108 ? 35.614 -8.713 -57.272 1.00 91.88 108 ARG A C 1
ATOM 874 O O . ARG A 1 108 ? 35.840 -9.004 -58.442 1.00 91.88 108 ARG A O 1
ATOM 881 N N . ARG A 1 109 ? 35.323 -7.464 -56.886 1.00 90.69 109 ARG A N 1
ATOM 882 C CA . ARG A 1 109 ? 35.209 -6.340 -57.834 1.00 90.69 109 ARG A CA 1
ATOM 883 C C . ARG A 1 109 ? 36.498 -6.129 -58.625 1.00 90.69 109 ARG A C 1
ATOM 885 O O . ARG A 1 109 ? 36.459 -5.955 -59.840 1.00 90.69 109 ARG A O 1
ATOM 892 N N . ARG A 1 110 ? 37.653 -6.164 -57.955 1.00 88.62 110 ARG A N 1
ATOM 893 C CA . ARG A 1 110 ? 38.961 -6.024 -58.615 1.00 88.62 110 ARG A CA 1
ATOM 894 C C . ARG A 1 110 ? 39.220 -7.170 -59.594 1.00 88.62 110 ARG A C 1
ATOM 896 O O . ARG A 1 110 ? 39.656 -6.914 -60.716 1.00 88.62 110 ARG A O 1
ATOM 903 N N . ALA A 1 111 ? 38.915 -8.406 -59.206 1.00 90.50 111 ALA A N 1
ATOM 904 C CA . ALA A 1 111 ? 39.057 -9.578 -60.064 1.00 90.50 111 ALA A CA 1
ATOM 905 C C . ALA A 1 111 ? 38.137 -9.512 -61.295 1.00 90.50 111 ALA A C 1
ATOM 907 O O . ALA A 1 111 ? 38.585 -9.789 -62.407 1.00 90.50 111 ALA A O 1
ATOM 908 N N . GLU A 1 112 ? 36.884 -9.084 -61.127 1.00 90.81 112 GLU A N 1
ATOM 909 C CA . GLU A 1 112 ? 35.940 -8.878 -62.231 1.00 90.81 112 GLU A CA 1
ATOM 910 C C . GLU A 1 112 ? 36.437 -7.820 -63.221 1.00 90.81 112 GLU A C 1
ATOM 912 O O . GLU A 1 112 ? 36.437 -8.063 -64.429 1.00 90.81 112 GLU A O 1
ATOM 917 N N . ILE A 1 113 ? 36.933 -6.680 -62.729 1.00 89.75 113 ILE A N 1
ATOM 918 C CA . ILE A 1 113 ? 37.495 -5.616 -63.574 1.00 89.75 113 ILE A CA 1
ATOM 919 C C . ILE A 1 113 ? 38.702 -6.133 -64.371 1.00 89.75 113 ILE A C 1
ATOM 921 O O . ILE A 1 113 ? 38.816 -5.874 -65.571 1.00 89.75 113 ILE A O 1
ATOM 925 N N . LEU A 1 114 ? 39.600 -6.887 -63.730 1.00 86.69 114 LEU A N 1
ATOM 926 C CA . LEU A 1 114 ? 40.758 -7.488 -64.399 1.00 86.69 114 LEU A CA 1
ATOM 927 C C . LEU A 1 114 ? 40.336 -8.527 -65.450 1.00 86.69 114 LEU A C 1
ATOM 929 O O . LEU A 1 114 ? 40.880 -8.540 -66.555 1.00 86.69 114 LEU A O 1
ATOM 933 N N . ALA A 1 115 ? 39.334 -9.355 -65.150 1.00 86.12 115 ALA A N 1
ATOM 934 C CA . ALA A 1 115 ? 38.795 -10.338 -66.085 1.00 86.12 115 ALA A CA 1
ATOM 935 C C . ALA A 1 115 ? 38.123 -9.679 -67.302 1.00 86.12 115 ALA A C 1
ATOM 937 O O . ALA A 1 115 ? 38.314 -10.133 -68.431 1.00 86.12 115 ALA A O 1
ATOM 938 N N . GLN A 1 116 ? 37.380 -8.587 -67.100 1.00 84.31 116 GLN A N 1
ATOM 939 C CA . GLN A 1 116 ? 36.775 -7.805 -68.182 1.00 84.31 116 GLN A CA 1
ATOM 940 C C . GLN A 1 1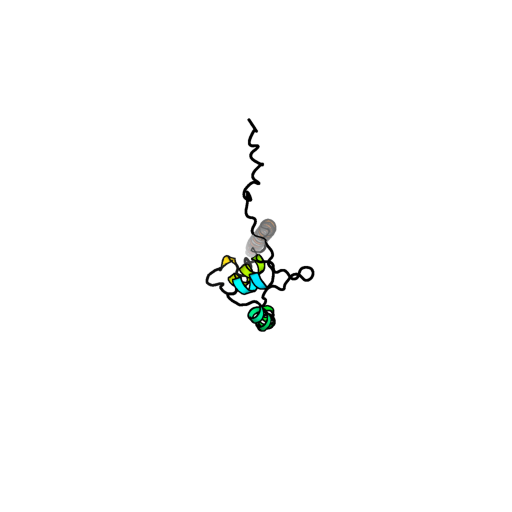16 ? 37.834 -7.159 -69.082 1.00 84.31 116 GLN A C 1
ATOM 942 O O . GLN A 1 116 ? 37.695 -7.190 -70.303 1.00 84.31 116 GLN A O 1
ATOM 947 N N . ARG A 1 117 ? 38.919 -6.630 -68.500 1.00 79.06 117 ARG A N 1
ATOM 948 C CA . ARG A 1 117 ? 40.052 -6.082 -69.266 1.00 79.06 117 ARG A CA 1
ATOM 949 C C . ARG A 1 117 ? 40.743 -7.153 -70.108 1.00 79.06 117 ARG A C 1
ATOM 951 O O . ARG A 1 117 ? 41.062 -6.889 -71.260 1.00 79.06 117 ARG A O 1
ATOM 958 N N . ARG A 1 118 ? 40.909 -8.367 -69.572 1.00 75.06 118 ARG A N 1
ATOM 959 C CA . ARG A 1 118 ? 41.523 -9.496 -70.290 1.00 75.06 118 ARG A CA 1
ATOM 960 C C . ARG A 1 118 ? 40.675 -10.018 -71.456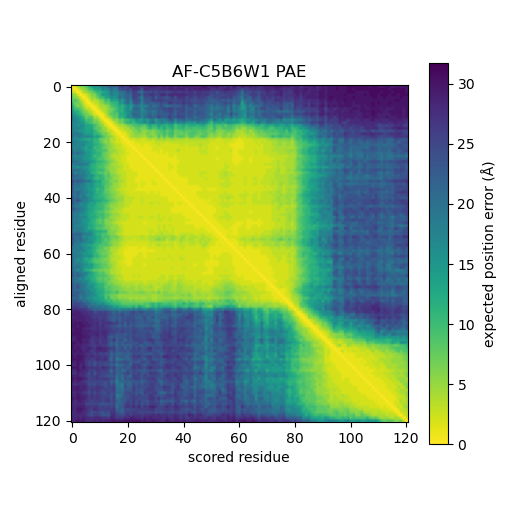 1.00 75.06 118 ARG A C 1
ATOM 962 O O . ARG A 1 118 ? 41.244 -10.506 -72.417 1.00 75.06 118 ARG A O 1
ATOM 969 N N . ARG A 1 119 ? 39.341 -9.931 -71.388 1.00 72.00 119 ARG A N 1
ATOM 970 C CA . ARG A 1 119 ? 38.438 -10.354 -72.483 1.00 72.00 119 ARG A CA 1
ATOM 971 C C . ARG A 1 119 ? 38.340 -9.350 -73.637 1.00 72.00 119 ARG A C 1
ATOM 973 O O . ARG A 1 119 ? 37.790 -9.697 -74.674 1.00 72.00 119 ARG A O 1
ATOM 980 N N . LYS A 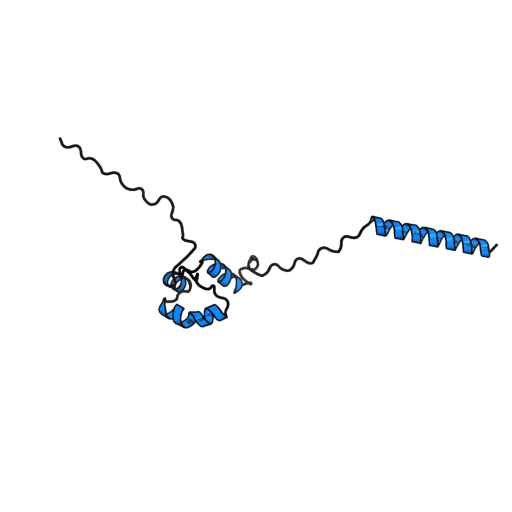1 120 ? 38.780 -8.105 -73.432 1.00 65.38 120 LYS A N 1
ATOM 981 C CA . LYS A 1 120 ? 38.659 -7.007 -74.406 1.00 65.38 120 LYS A CA 1
ATOM 982 C C . LYS A 1 120 ? 39.968 -6.727 -75.167 1.00 65.38 120 LYS A C 1
ATOM 984 O O . LYS A 1 120 ? 40.002 -5.792 -75.961 1.00 65.38 120 LYS A O 1
ATOM 989 N N . SER A 1 121 ? 41.017 -7.507 -74.899 1.00 54.19 121 SER A N 1
ATOM 990 C CA . SER A 1 121 ? 42.295 -7.523 -75.620 1.00 54.19 121 SER A CA 1
ATOM 991 C C . SER A 1 121 ? 42.420 -8.799 -76.433 1.00 54.19 121 SER A C 1
ATOM 993 O O . SER A 1 121 ? 43.213 -8.751 -77.394 1.00 54.19 121 SER A O 1
#

Nearest PDB structures (foldseek):
  2ek5-assembly1_B  TM=4.351E-01  e=2.077E-01  Corynebacterium glutamicum ATCC 13032
  7b1y-assembly1_A  TM=5.515E-01  e=5.437E-01  Saccharopolyspora erythraea NRRL 2338
  7b24-assembly1_B  TM=5.587E-01  e=7.667E-01  Saccharopolyspora erythraea NRRL 2338
  7b25-assembly1_D  TM=5.534E-01  e=9.423E-01  Saccharopolyspora erythraea NRRL 2338
  2qqa-assembly1_A-2  TM=5.777E-01  e=1.329E+00  Corynebacterium diphtheriae

Radius of gyration: 36.02 Å; Cα contacts (8 Å, |Δi|>4): 61; chains: 1; bounding box: 59×30×133 Å

Mean predicted aligned error: 13.97 Å

Organism: Methylorubrum extorquens (strain ATCC 14718 / DSM 1338 / JCM 2805 / NCIMB 9133 / AM1) (NCBI:txid272630)

Secondary structure (DSSP, 8-state):
-----PPPPPPP-S--PPPSEE-HHHHHHHTT--HHHHHHHHHHHHHTTPPPPPTTT--EEHHHHHHHHHHT-TTT-GGGSPPP-PPPPPP---HHHHHHHHHHHHHHHHHHHHHHHHHT-